Protein AF-A0A060YZ69-F1 (afdb_monomer_lite)

InterPro domains:
  IPR028389 Protection of telomeres protein 1 [PTHR14513] (14-108)

Radius of gyration: 20.1 Å; chains: 1; bounding box: 40×75×47 Å

Secondary structure (DSSP, 8-state):
-B--EEEEEETTTTEEEEEP-B-EEEEEE-SS-EEEEEE-SSHHHHHTS-HHHHHH-HHHHHHHHHHHHHHS-TT--GGGSPP---EEEEEEEEETTEEEEEEEEE---------------PPP--

Structure (mmCIF, N/CA/C/O backbone):
data_AF-A0A060YZ69-F1
#
_entry.id   AF-A0A060YZ69-F1
#
loop_
_atom_site.group_PDB
_atom_site.id
_atom_site.type_symbol
_atom_site.label_atom_id
_atom_site.label_alt_id
_atom_site.label_comp_id
_atom_site.label_asym_id
_atom_site.label_entity_id
_atom_site.label_seq_id
_atom_site.pdbx_PDB_ins_code
_atom_site.Cartn_x
_atom_site.Cartn_y
_atom_site.Cartn_z
_atom_site.occupancy
_atom_site.B_iso_or_equiv
_atom_site.auth_seq_id
_atom_site.auth_comp_id
_atom_site.auth_asym_id
_atom_site.auth_atom_id
_atom_site.pdbx_PDB_model_num
ATOM 1 N N . MET A 1 1 ? 1.366 8.329 -1.901 1.00 40.38 1 MET A N 1
ATOM 2 C CA . MET A 1 1 ? 0.453 9.112 -1.038 1.00 40.38 1 MET A CA 1
ATOM 3 C C . MET A 1 1 ? 0.714 8.695 0.402 1.00 40.38 1 MET A C 1
ATOM 5 O O . MET A 1 1 ? 0.385 7.572 0.759 1.00 40.38 1 MET A O 1
ATOM 9 N N . ALA A 1 2 ? 1.384 9.532 1.192 1.00 34.94 2 ALA A N 1
ATOM 10 C CA . ALA A 1 2 ? 1.644 9.252 2.604 1.00 34.94 2 ALA A CA 1
ATOM 11 C C . ALA A 1 2 ? 0.421 9.659 3.446 1.00 34.94 2 ALA A C 1
ATOM 13 O O . ALA A 1 2 ? -0.178 10.704 3.185 1.00 34.94 2 ALA A O 1
ATOM 14 N N . LEU A 1 3 ? 0.036 8.844 4.430 1.00 48.09 3 LEU A N 1
ATOM 15 C CA . LEU A 1 3 ? -0.980 9.194 5.422 1.00 48.09 3 LEU A CA 1
ATOM 16 C C . LEU A 1 3 ? -0.325 9.375 6.791 1.00 48.09 3 LEU A C 1
ATOM 18 O O . LEU A 1 3 ? 0.495 8.566 7.209 1.00 48.09 3 LEU A O 1
ATOM 22 N N . LEU A 1 4 ? -0.717 10.438 7.489 1.00 46.66 4 LEU A N 1
ATOM 23 C CA . LEU A 1 4 ? -0.167 10.837 8.784 1.00 46.66 4 LEU A CA 1
ATOM 24 C C . LEU A 1 4 ? -0.900 10.119 9.927 1.00 46.66 4 LEU A C 1
ATOM 26 O O . LEU A 1 4 ? -2.131 10.125 9.963 1.00 46.66 4 LEU A O 1
ATOM 30 N N . SER A 1 5 ? -0.169 9.553 10.890 1.00 45.00 5 SER A N 1
ATOM 31 C CA . SER A 1 5 ? -0.753 8.987 12.120 1.00 45.00 5 SER A CA 1
ATOM 32 C C . SER A 1 5 ? -0.050 9.533 13.368 1.00 45.00 5 SER A C 1
ATOM 34 O O . SER A 1 5 ? 1.145 9.793 13.351 1.00 45.00 5 SER A O 1
ATOM 36 N N . ALA A 1 6 ? -0.792 9.813 14.443 1.00 46.97 6 ALA A N 1
ATOM 37 C CA . ALA A 1 6 ? -0.293 10.588 15.583 1.00 46.97 6 ALA A CA 1
ATOM 38 C C . ALA A 1 6 ? 0.145 9.699 16.756 1.00 46.97 6 ALA A C 1
ATOM 40 O O . ALA A 1 6 ? -0.689 8.985 17.310 1.00 46.97 6 ALA A O 1
ATOM 41 N N . LEU A 1 7 ? 1.400 9.818 17.209 1.00 54.78 7 LEU A N 1
ATOM 42 C CA . LEU A 1 7 ? 1.788 9.480 18.586 1.00 54.78 7 LEU A CA 1
ATOM 43 C C . LEU A 1 7 ? 3.201 9.995 18.908 1.00 54.78 7 LEU A C 1
ATOM 45 O O . LEU A 1 7 ? 4.149 9.301 18.616 1.00 54.78 7 LEU A O 1
ATOM 49 N N . PHE A 1 8 ? 3.359 11.196 19.478 1.00 47.88 8 PHE A N 1
ATOM 50 C CA . PHE A 1 8 ? 4.317 11.551 20.554 1.00 47.88 8 PHE A CA 1
ATOM 51 C C . PHE A 1 8 ? 4.047 13.011 20.989 1.00 47.88 8 PHE A C 1
ATOM 53 O O . PHE A 1 8 ? 4.177 13.914 20.158 1.00 47.88 8 PHE A O 1
ATOM 60 N N . PRO A 1 9 ? 3.634 13.292 22.241 1.00 49.25 9 PRO A N 1
ATOM 61 C CA . PRO A 1 9 ? 3.498 14.665 22.724 1.00 49.25 9 PRO A CA 1
ATOM 62 C C . PRO A 1 9 ? 4.884 15.258 23.006 1.00 49.25 9 PRO A C 1
ATOM 64 O O . PRO A 1 9 ? 5.646 14.696 23.787 1.00 49.25 9 PRO A O 1
ATOM 67 N N . CYS A 1 10 ? 5.205 16.399 22.395 1.00 55.50 10 CYS A N 1
ATOM 68 C CA . CYS A 1 10 ? 6.375 17.208 22.721 1.00 55.50 10 CYS A CA 1
ATOM 69 C C . CYS A 1 10 ? 5.987 18.158 23.876 1.00 55.50 10 CYS A C 1
ATOM 71 O O . CYS A 1 10 ? 5.333 19.180 23.632 1.00 55.50 10 CYS A O 1
ATOM 73 N N . PRO A 1 11 ? 6.330 17.854 25.148 1.00 54.47 11 PRO A N 1
ATOM 74 C CA . PRO A 1 11 ? 5.707 18.503 26.309 1.00 54.47 11 PRO A CA 1
ATOM 75 C C . PRO A 1 11 ? 6.059 19.990 26.442 1.00 54.47 11 PRO A C 1
ATOM 77 O O . PRO A 1 11 ? 5.322 20.741 27.069 1.00 54.47 11 PRO A O 1
ATOM 80 N N . ALA A 1 12 ? 7.165 20.424 25.829 1.00 63.94 12 ALA A N 1
ATOM 81 C CA . ALA A 1 12 ? 7.645 21.805 25.891 1.00 63.94 12 ALA A CA 1
ATOM 82 C C . ALA A 1 12 ? 6.858 22.781 24.996 1.00 63.94 12 ALA A C 1
ATOM 84 O O . ALA A 1 12 ? 6.903 23.985 25.226 1.00 63.94 12 ALA A O 1
ATOM 85 N N . LEU A 1 13 ? 6.149 22.273 23.983 1.00 66.88 13 LEU A N 1
ATOM 86 C CA . LEU A 1 13 ? 5.400 23.085 23.015 1.00 66.88 13 LEU A CA 1
ATOM 87 C C . LEU A 1 13 ? 3.895 22.778 23.020 1.00 66.88 13 LEU A C 1
ATOM 89 O O . LEU A 1 13 ? 3.136 23.462 22.344 1.00 66.88 13 LEU A O 1
ATOM 93 N N . GLY A 1 14 ? 3.453 21.752 23.759 1.00 77.94 14 GLY A N 1
ATOM 94 C CA . GLY A 1 14 ? 2.056 21.303 23.750 1.00 77.94 14 GLY A CA 1
ATOM 95 C C . GLY A 1 14 ? 1.604 20.724 22.404 1.00 77.94 14 GLY A C 1
ATOM 96 O O . GLY A 1 14 ? 0.407 20.587 22.170 1.00 77.94 14 GLY A O 1
ATOM 97 N N . VAL A 1 15 ? 2.546 20.392 21.515 1.00 73.00 15 VAL A N 1
ATOM 98 C CA . VAL A 1 15 ? 2.270 19.869 20.172 1.00 73.00 15 VAL A CA 1
ATOM 99 C C . VAL A 1 15 ? 2.554 18.373 20.140 1.00 73.00 15 VAL A C 1
ATOM 101 O O . VAL A 1 15 ? 3.596 17.919 20.615 1.00 73.00 15 VAL A O 1
ATOM 104 N N . GLN A 1 16 ? 1.636 17.606 19.558 1.00 77.50 16 GLN A N 1
ATOM 105 C CA . GLN A 1 16 ? 1.842 16.196 19.250 1.00 77.50 16 GLN A CA 1
ATOM 106 C C . GLN A 1 16 ? 2.339 16.060 17.813 1.00 77.50 16 GLN A C 1
ATOM 108 O O . GLN A 1 16 ? 1.655 16.482 16.882 1.00 77.50 16 GLN A O 1
ATOM 113 N N . LEU A 1 17 ? 3.535 15.494 17.641 1.00 77.31 17 LEU A N 1
ATOM 114 C CA . LEU A 1 17 ? 4.099 15.277 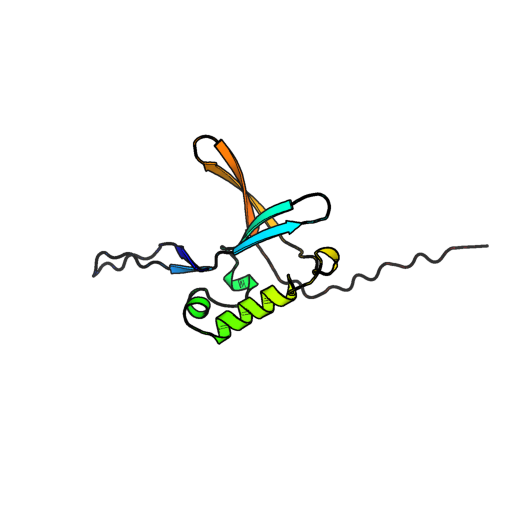16.313 1.00 77.31 17 LEU A CA 1
ATOM 115 C C . LEU A 1 17 ? 3.347 14.144 15.610 1.00 77.31 17 LEU A C 1
ATOM 117 O O . LEU A 1 17 ? 3.058 13.095 16.198 1.00 77.31 17 LEU A O 1
ATOM 121 N N . LEU A 1 18 ? 3.019 14.391 14.345 1.00 82.19 18 LEU A N 1
ATOM 122 C CA . LEU A 1 18 ? 2.516 13.371 13.439 1.00 82.19 18 LEU A CA 1
ATOM 123 C C . LEU A 1 18 ? 3.693 12.517 12.970 1.00 82.19 18 LEU A C 1
ATOM 125 O O . LEU A 1 18 ? 4.774 13.039 12.711 1.00 82.19 18 LEU A O 1
ATOM 129 N N . GLN A 1 19 ? 3.465 11.216 12.866 1.00 83.50 19 GLN A N 1
ATOM 130 C CA . GLN A 1 19 ? 4.385 10.272 12.256 1.00 83.50 19 GLN A CA 1
ATOM 131 C C . GLN A 1 19 ? 4.001 10.088 10.789 1.00 83.50 19 GLN A C 1
ATOM 133 O O . GLN A 1 19 ? 2.811 10.064 10.438 1.00 83.50 19 GLN A O 1
ATOM 138 N N . TYR A 1 20 ? 5.015 9.960 9.941 1.00 87.50 20 TYR A N 1
ATOM 139 C CA . TYR A 1 20 ? 4.823 9.579 8.552 1.00 87.50 20 TYR A CA 1
ATOM 140 C C . TYR A 1 20 ? 4.302 8.143 8.475 1.00 87.50 20 TYR A C 1
ATOM 142 O O . TYR A 1 20 ? 4.642 7.292 9.292 1.00 87.50 20 TYR A O 1
ATOM 150 N N . GLY A 1 21 ? 3.454 7.882 7.488 1.00 89.81 21 GLY A N 1
ATOM 151 C CA . GLY A 1 21 ? 2.971 6.546 7.182 1.00 89.81 21 GLY A CA 1
ATOM 152 C C . GLY A 1 21 ? 2.768 6.398 5.684 1.00 89.81 21 GLY A C 1
ATOM 153 O O . GLY A 1 21 ? 2.321 7.324 5.005 1.00 89.81 21 GLY A O 1
ATOM 154 N N . LEU A 1 22 ? 3.090 5.227 5.148 1.00 90.69 22 LEU A N 1
ATOM 155 C CA . LEU A 1 22 ? 2.740 4.871 3.778 1.00 90.69 22 LEU A CA 1
ATOM 156 C C . LEU A 1 22 ? 1.355 4.231 3.783 1.00 90.69 22 LEU A C 1
ATOM 158 O O . LEU A 1 22 ? 1.124 3.275 4.513 1.00 90.69 22 LEU A O 1
ATOM 162 N N . LEU A 1 23 ? 0.435 4.749 2.967 1.00 92.62 23 LEU A N 1
ATOM 163 C CA . LEU A 1 23 ? -0.855 4.111 2.722 1.00 92.62 23 LEU A CA 1
ATOM 164 C C . LEU A 1 23 ? -0.992 3.811 1.238 1.00 92.62 23 LEU A C 1
ATOM 166 O O . LEU A 1 23 ? -0.865 4.696 0.390 1.00 92.62 23 LEU A O 1
ATOM 170 N N . MET A 1 24 ? -1.346 2.570 0.938 1.00 91.75 24 MET A N 1
ATOM 171 C CA . MET A 1 24 ? -1.748 2.164 -0.395 1.00 91.75 24 MET A CA 1
ATOM 172 C C . MET A 1 24 ? -3.068 1.405 -0.346 1.00 91.75 24 MET A C 1
ATOM 174 O O . MET A 1 24 ? -3.340 0.660 0.593 1.00 91.75 24 MET A O 1
ATOM 178 N N . LYS A 1 25 ? -3.891 1.606 -1.373 1.00 94.00 25 LYS A N 1
ATOM 179 C CA . LYS A 1 25 ? -5.085 0.811 -1.634 1.00 94.00 25 LYS A CA 1
ATOM 180 C C . LYS A 1 25 ? -4.812 -0.034 -2.869 1.00 94.00 25 LYS A C 1
ATOM 182 O O . LYS A 1 25 ? -4.529 0.520 -3.927 1.00 94.00 25 LYS A O 1
ATOM 187 N N . LEU A 1 26 ? -4.868 -1.349 -2.710 1.00 91.75 26 LEU A N 1
ATOM 188 C CA . LEU A 1 26 ? -4.698 -2.308 -3.789 1.00 91.75 26 LEU A CA 1
ATOM 189 C C . LEU A 1 26 ? -6.064 -2.890 -4.143 1.00 91.75 26 LEU A C 1
ATOM 191 O O . LEU A 1 26 ? -6.840 -3.255 -3.259 1.00 91.75 26 LEU A O 1
ATOM 195 N N . GLU A 1 27 ? -6.336 -2.985 -5.437 1.00 93.56 27 GLU A N 1
ATOM 196 C CA . GLU A 1 27 ? -7.440 -3.777 -5.965 1.00 93.56 27 GLU A CA 1
ATOM 197 C C . GLU A 1 27 ? -6.877 -5.139 -6.377 1.00 93.56 27 GLU A C 1
ATOM 199 O O . GLU A 1 27 ? -6.054 -5.241 -7.287 1.00 93.56 27 GLU A O 1
ATOM 204 N N . LEU A 1 28 ? -7.263 -6.177 -5.643 1.00 92.62 28 LEU A N 1
ATOM 205 C CA . LEU A 1 28 ? -6.818 -7.548 -5.851 1.00 92.62 28 LEU A CA 1
ATOM 206 C C . LEU A 1 28 ? -7.849 -8.279 -6.708 1.00 92.62 28 LEU A C 1
ATOM 208 O O . LEU A 1 28 ? -9.044 -8.191 -6.433 1.00 92.62 28 LEU A O 1
ATOM 212 N N . GLN A 1 29 ? -7.388 -9.026 -7.708 1.00 91.31 29 GLN A N 1
ATOM 213 C CA . GLN A 1 29 ? -8.234 -9.838 -8.576 1.00 91.31 29 GLN A CA 1
ATOM 214 C C . GLN A 1 29 ? -7.648 -11.246 -8.684 1.00 91.31 29 GLN A C 1
ATOM 216 O O . GLN A 1 29 ? -6.460 -11.397 -8.953 1.00 91.31 29 GLN A O 1
ATOM 221 N N . ASP A 1 30 ? -8.485 -12.267 -8.517 1.00 89.81 30 ASP A N 1
ATOM 222 C CA . ASP A 1 30 ? -8.094 -13.682 -8.627 1.00 89.81 30 ASP A CA 1
ATOM 223 C C . ASP A 1 30 ? -8.842 -14.436 -9.745 1.00 89.81 30 ASP A C 1
ATOM 225 O O . ASP A 1 30 ? -8.752 -15.655 -9.868 1.00 89.81 30 ASP A O 1
ATOM 229 N N . GLY A 1 31 ? -9.602 -13.704 -10.563 1.00 86.69 31 GLY A N 1
ATOM 230 C CA . GLY A 1 31 ? -10.472 -14.249 -11.606 1.00 86.69 31 GLY A CA 1
ATOM 231 C C . GLY A 1 31 ? -11.886 -14.595 -11.129 1.00 86.69 31 GLY A C 1
ATOM 232 O O . GLY A 1 31 ? -12.772 -14.749 -11.967 1.00 86.69 31 GLY A O 1
ATOM 233 N N . THR A 1 32 ? -12.137 -14.655 -9.817 1.00 90.94 32 THR A N 1
ATOM 234 C CA . THR A 1 32 ? -13.479 -14.866 -9.243 1.00 90.94 32 THR A CA 1
ATOM 235 C C . THR A 1 32 ? -14.168 -13.555 -8.874 1.00 90.94 32 THR A C 1
ATOM 237 O O . THR A 1 32 ? -15.395 -13.456 -8.927 1.00 90.94 32 THR A O 1
ATOM 240 N N . GLY A 1 33 ? -13.386 -12.526 -8.558 1.00 90.44 33 GLY A N 1
ATOM 241 C CA . GLY A 1 33 ? -13.891 -11.201 -8.237 1.00 90.44 33 GLY A CA 1
ATOM 242 C C . GLY A 1 33 ? -12.775 -10.206 -7.962 1.00 90.44 33 GLY A C 1
ATOM 243 O O . GLY A 1 33 ? -11.607 -10.466 -8.250 1.00 90.44 33 GLY A O 1
ATOM 244 N N . PHE A 1 34 ? -13.172 -9.064 -7.404 1.00 93.00 34 PHE A N 1
ATOM 245 C CA . PHE A 1 34 ? -12.272 -8.000 -6.980 1.00 93.00 34 PHE A CA 1
ATOM 246 C C . PHE A 1 34 ? -12.402 -7.770 -5.479 1.00 93.00 34 PHE A C 1
ATOM 248 O O . PHE A 1 34 ? -13.499 -7.849 -4.920 1.00 93.00 34 PHE A O 1
ATOM 255 N N . LEU A 1 35 ? -11.282 -7.452 -4.842 1.00 93.94 35 LEU A N 1
ATOM 256 C CA . LEU A 1 35 ? -11.205 -7.146 -3.425 1.00 93.94 35 LEU A CA 1
ATOM 257 C C . LEU A 1 35 ? -10.318 -5.926 -3.201 1.00 93.94 35 LEU A C 1
ATOM 259 O O . LEU A 1 35 ? -9.144 -5.924 -3.561 1.00 93.94 35 LEU A O 1
ATOM 263 N N . GLU A 1 36 ? -10.863 -4.900 -2.559 1.00 94.94 36 GLU A N 1
ATOM 264 C CA . GLU A 1 36 ? -10.083 -3.737 -2.153 1.00 94.94 36 GLU A CA 1
ATOM 265 C C . GLU A 1 36 ? -9.429 -3.991 -0.793 1.00 94.94 36 GLU A C 1
ATOM 267 O O . GLU A 1 36 ? -10.115 -4.252 0.200 1.00 94.94 36 GLU A O 1
ATOM 272 N N . ALA A 1 37 ? -8.104 -3.879 -0.736 1.00 94.56 37 ALA A N 1
ATOM 273 C CA . ALA A 1 37 ? -7.338 -4.055 0.488 1.00 94.56 37 ALA A CA 1
ATOM 274 C C . ALA A 1 37 ? -6.371 -2.888 0.721 1.00 94.56 37 ALA A C 1
ATOM 276 O O . ALA A 1 37 ? -5.759 -2.358 -0.207 1.00 94.56 37 ALA A O 1
ATOM 277 N N . LEU A 1 38 ? -6.234 -2.478 1.979 1.00 94.75 38 LEU A N 1
ATOM 278 C CA . LEU A 1 38 ? -5.319 -1.423 2.396 1.00 94.75 38 LEU A CA 1
ATOM 279 C C . LEU A 1 38 ? -3.982 -2.008 2.839 1.00 94.75 38 LEU A C 1
ATOM 281 O O . LEU A 1 38 ? -3.924 -3.024 3.522 1.00 94.75 38 LEU A O 1
ATOM 285 N N . LEU A 1 39 ? -2.898 -1.315 2.524 1.00 93.38 39 LEU A N 1
ATOM 286 C CA . LEU A 1 39 ? -1.546 -1.592 2.983 1.00 93.38 39 LEU A CA 1
ATOM 287 C C . LEU A 1 39 ? -1.030 -0.341 3.695 1.00 93.38 39 LEU A C 1
ATOM 289 O O . LEU A 1 39 ? -0.784 0.672 3.047 1.00 93.38 39 LEU A O 1
ATOM 293 N N . TRP A 1 40 ? -0.900 -0.403 5.022 1.00 90.69 40 TRP A N 1
ATOM 294 C CA . TRP A 1 40 ? -0.279 0.676 5.803 1.00 90.69 40 TRP A CA 1
ATOM 295 C C . TRP A 1 40 ? 0.559 0.183 6.973 1.00 90.69 40 TRP A C 1
ATOM 297 O O . TRP A 1 40 ? 1.628 0.728 7.209 1.00 90.69 40 TRP A O 1
ATOM 307 N N . ARG A 1 41 ? 0.128 -0.880 7.668 1.00 88.12 41 ARG A N 1
ATOM 308 C CA . ARG A 1 41 ? 0.898 -1.438 8.796 1.00 88.12 41 ARG A CA 1
ATOM 309 C C . ARG A 1 41 ? 2.278 -1.939 8.373 1.00 88.12 41 ARG A C 1
ATOM 311 O O . ARG A 1 41 ? 3.254 -1.645 9.044 1.00 88.12 41 ARG A O 1
ATOM 318 N N . ASP A 1 42 ? 2.334 -2.639 7.243 1.00 90.06 42 ASP A N 1
ATOM 319 C CA . ASP A 1 42 ? 3.558 -3.267 6.733 1.00 90.06 42 ASP A CA 1
ATOM 320 C C . ASP A 1 42 ? 4.064 -2.600 5.446 1.00 90.06 42 ASP A C 1
ATOM 322 O O . ASP A 1 42 ? 4.892 -3.162 4.736 1.00 90.06 42 ASP A O 1
ATOM 326 N N . ALA A 1 43 ? 3.565 -1.403 5.117 1.00 91.25 43 ALA A N 1
ATOM 327 C CA . ALA A 1 43 ? 3.877 -0.733 3.855 1.00 91.25 43 ALA A CA 1
ATOM 328 C C . ALA A 1 43 ? 5.378 -0.439 3.707 1.00 91.25 43 ALA A C 1
ATOM 330 O O . ALA A 1 43 ? 5.958 -0.706 2.658 1.00 91.25 43 ALA A O 1
ATOM 331 N N . GLU A 1 44 ? 6.028 0.034 4.768 1.00 91.25 44 GLU A N 1
ATOM 332 C CA . GLU A 1 44 ? 7.470 0.302 4.740 1.00 91.25 44 GLU A CA 1
ATOM 333 C C . GLU A 1 44 ? 8.295 -0.973 4.532 1.00 91.25 44 GLU A C 1
ATOM 335 O O . GLU A 1 44 ? 9.279 -0.977 3.794 1.00 91.25 44 GLU A O 1
ATOM 340 N N . SER A 1 45 ? 7.856 -2.088 5.127 1.00 91.12 45 SER A N 1
ATOM 341 C CA . SER A 1 45 ? 8.482 -3.399 4.922 1.00 91.12 45 SER A CA 1
ATOM 342 C C . SER A 1 45 ? 8.232 -3.942 3.515 1.00 91.12 45 SER A C 1
ATOM 344 O O . SER A 1 45 ? 9.119 -4.565 2.944 1.00 91.12 45 SER A O 1
ATOM 346 N N . PHE A 1 46 ? 7.051 -3.687 2.947 1.00 89.75 46 PHE A N 1
ATOM 347 C CA . PHE A 1 46 ? 6.681 -4.110 1.598 1.00 89.75 46 PHE A CA 1
ATOM 348 C C . PHE A 1 46 ? 7.515 -3.406 0.520 1.00 89.75 46 PHE A C 1
ATOM 350 O O . PHE A 1 46 ? 7.985 -4.056 -0.410 1.00 89.75 46 PHE A O 1
ATOM 357 N N . PHE A 1 47 ? 7.726 -2.093 0.657 1.00 90.56 47 PHE A N 1
ATOM 358 C CA . PHE A 1 47 ? 8.522 -1.304 -0.291 1.00 90.56 47 PHE A CA 1
ATOM 359 C C . PHE A 1 47 ? 10.015 -1.253 0.049 1.00 90.56 47 PHE A C 1
ATOM 361 O O . PHE A 1 47 ? 10.805 -0.781 -0.763 1.00 90.56 47 PHE A O 1
ATOM 368 N N . HIS A 1 48 ? 10.413 -1.734 1.231 1.00 92.44 48 HIS A N 1
ATOM 369 C CA . HIS A 1 48 ? 11.765 -1.575 1.775 1.00 92.44 48 HIS A CA 1
ATOM 370 C C . HIS A 1 48 ? 12.225 -0.105 1.818 1.00 92.44 48 HIS A C 1
ATOM 372 O O . HIS A 1 48 ? 13.384 0.204 1.531 1.00 92.44 48 HIS A O 1
ATOM 378 N N . VAL A 1 49 ? 11.296 0.790 2.165 1.00 93.31 49 VAL A N 1
ATOM 379 C CA . VAL A 1 49 ? 11.463 2.249 2.192 1.00 93.31 49 VAL A CA 1
ATOM 380 C C . VAL A 1 49 ? 10.684 2.808 3.384 1.00 93.31 49 VAL A C 1
ATOM 382 O O . VAL A 1 49 ? 9.536 2.416 3.592 1.00 93.31 49 VAL A O 1
ATOM 385 N N . SER A 1 50 ? 11.280 3.721 4.158 1.00 94.31 50 SER A N 1
ATOM 386 C CA . SER A 1 50 ? 10.564 4.398 5.247 1.00 94.31 50 SER A CA 1
ATOM 387 C C . SER A 1 50 ? 9.584 5.442 4.699 1.00 94.31 50 SER A C 1
ATOM 389 O O . SER A 1 50 ? 9.796 6.021 3.630 1.00 94.31 50 SER A O 1
ATOM 391 N N . ALA A 1 51 ? 8.498 5.716 5.420 1.00 92.75 51 ALA A N 1
ATOM 392 C CA . ALA A 1 51 ? 7.532 6.725 5.002 1.00 92.75 51 ALA A CA 1
ATOM 393 C C . ALA A 1 51 ? 8.123 8.143 4.978 1.00 92.75 51 ALA A C 1
ATOM 395 O O . ALA A 1 51 ? 7.663 8.977 4.196 1.00 92.75 51 ALA A O 1
ATOM 396 N N . GLU A 1 52 ? 9.128 8.408 5.816 1.00 93.44 52 GLU A N 1
ATOM 397 C CA . GLU A 1 52 ? 9.849 9.683 5.853 1.00 93.44 52 GLU A CA 1
ATOM 398 C C . GLU A 1 52 ? 10.696 9.864 4.590 1.00 93.44 52 GLU A C 1
ATOM 400 O O . GLU A 1 52 ? 10.574 10.883 3.909 1.00 93.44 52 GLU A O 1
ATOM 405 N N . ASP A 1 53 ? 11.477 8.843 4.222 1.00 93.88 53 ASP A N 1
ATOM 406 C CA . ASP A 1 53 ? 12.328 8.881 3.029 1.00 93.88 53 ASP A CA 1
ATOM 407 C C . ASP A 1 53 ? 11.471 8.981 1.766 1.00 93.88 53 ASP A C 1
ATOM 409 O O . ASP A 1 53 ? 11.708 9.835 0.919 1.00 93.88 53 ASP A O 1
ATOM 413 N N . ALA A 1 54 ? 10.392 8.198 1.664 1.00 93.69 54 ALA A N 1
ATOM 414 C CA . ALA A 1 54 ? 9.470 8.292 0.531 1.00 93.69 54 ALA A CA 1
ATOM 415 C C . ALA A 1 54 ? 8.858 9.698 0.362 1.00 93.69 54 ALA A C 1
ATOM 417 O O . ALA A 1 54 ? 8.467 10.077 -0.746 1.00 93.69 54 ALA A O 1
ATOM 418 N N . ALA A 1 55 ? 8.741 10.476 1.442 1.00 92.88 55 ALA A N 1
ATOM 419 C CA . ALA A 1 55 ? 8.202 11.830 1.390 1.00 92.88 55 ALA A CA 1
ATOM 420 C C . ALA A 1 55 ? 9.224 12.877 0.914 1.00 92.88 55 ALA A C 1
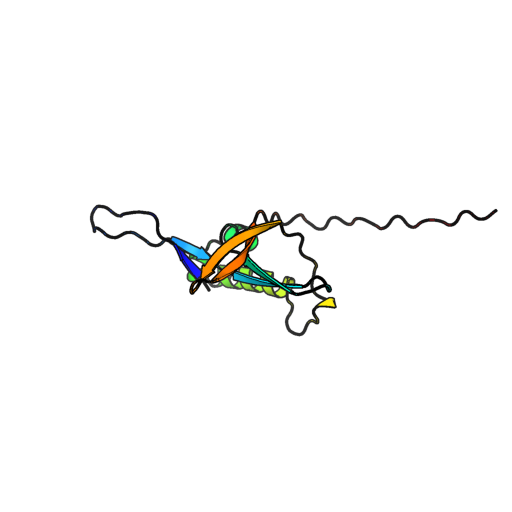ATOM 422 O O . ALA A 1 55 ? 8.806 13.916 0.400 1.00 92.88 55 ALA A O 1
ATOM 423 N N . ALA A 1 56 ? 10.526 12.628 1.076 1.00 92.06 56 ALA A N 1
ATOM 424 C CA . ALA A 1 56 ? 11.566 13.646 0.900 1.00 92.06 56 ALA A CA 1
ATOM 425 C C . ALA A 1 56 ? 12.711 13.258 -0.055 1.00 92.06 56 ALA A C 1
ATOM 427 O O . ALA A 1 56 ? 13.460 14.142 -0.468 1.00 92.06 56 ALA A O 1
ATOM 428 N N . ASP A 1 57 ? 12.842 11.982 -0.419 1.00 95.06 57 ASP A N 1
ATOM 429 C CA . ASP A 1 57 ? 13.944 11.437 -1.212 1.00 95.06 57 ASP A CA 1
ATOM 430 C C . ASP A 1 57 ? 13.441 10.812 -2.525 1.00 95.06 57 ASP A C 1
ATOM 432 O O . ASP A 1 57 ? 12.564 9.944 -2.542 1.00 95.06 57 ASP A O 1
ATOM 436 N N . GLN A 1 58 ? 14.022 11.254 -3.643 1.00 95.69 58 GLN A N 1
ATOM 437 C CA . GLN A 1 58 ? 13.704 10.744 -4.973 1.00 95.69 58 GLN A CA 1
ATOM 438 C C . GLN A 1 58 ? 14.108 9.274 -5.131 1.00 95.69 58 GLN A C 1
ATOM 440 O O . GLN A 1 58 ? 13.365 8.515 -5.741 1.00 95.69 58 GLN A O 1
ATOM 445 N N . GLU A 1 59 ? 15.231 8.839 -4.551 1.00 96.25 59 GLU A N 1
ATOM 446 C CA . GLU A 1 59 ? 15.664 7.440 -4.655 1.00 96.25 59 GLU A CA 1
ATOM 447 C C . GLU A 1 59 ? 14.660 6.513 -3.955 1.00 96.25 59 GLU A C 1
ATOM 449 O O . GLU A 1 59 ? 14.276 5.464 -4.476 1.00 96.25 59 GLU A O 1
ATOM 454 N N . ALA A 1 60 ? 14.156 6.936 -2.795 1.00 94.62 60 ALA A N 1
ATOM 455 C CA . ALA A 1 60 ? 13.098 6.237 -2.080 1.00 94.62 60 ALA A CA 1
ATOM 456 C C . ALA A 1 60 ? 11.795 6.165 -2.900 1.00 94.62 60 ALA A C 1
ATOM 458 O O . ALA A 1 60 ? 11.150 5.114 -2.951 1.00 94.62 60 ALA A O 1
ATOM 459 N N . GLN A 1 61 ? 11.423 7.252 -3.580 1.00 95.75 61 GLN A N 1
ATOM 460 C CA . GLN A 1 61 ? 10.258 7.290 -4.471 1.00 95.75 61 GLN A CA 1
ATOM 461 C C . GLN A 1 61 ? 10.427 6.370 -5.685 1.00 95.75 61 GLN A C 1
ATOM 463 O O . GLN A 1 61 ? 9.493 5.645 -6.036 1.00 95.75 61 GLN A O 1
ATOM 468 N N . ASP A 1 62 ? 11.621 6.332 -6.273 1.00 95.62 62 ASP A N 1
ATOM 469 C CA . ASP A 1 62 ? 11.941 5.479 -7.417 1.00 95.62 62 ASP A CA 1
ATOM 470 C C . ASP A 1 62 ? 11.859 3.992 -7.045 1.00 95.62 62 ASP A C 1
ATOM 472 O O . ASP A 1 62 ? 11.347 3.191 -7.822 1.00 95.62 62 ASP A O 1
ATOM 476 N N . ARG A 1 63 ? 12.260 3.606 -5.826 1.00 94.19 63 ARG A N 1
ATOM 477 C CA . ARG A 1 63 ? 12.127 2.217 -5.336 1.00 94.19 63 ARG A CA 1
ATOM 478 C C . ARG A 1 63 ? 10.671 1.793 -5.144 1.00 94.19 63 ARG A C 1
ATOM 480 O O . ARG A 1 63 ? 10.306 0.649 -5.442 1.00 94.19 63 ARG A O 1
ATOM 487 N N . VAL A 1 64 ? 9.819 2.707 -4.672 1.00 93.69 64 VAL A N 1
ATOM 488 C CA . VAL A 1 64 ? 8.367 2.474 -4.619 1.00 93.69 64 VAL A CA 1
ATOM 489 C C . VAL A 1 64 ? 7.825 2.286 -6.037 1.00 93.69 64 VAL A C 1
ATOM 491 O O . VAL A 1 64 ? 7.083 1.332 -6.277 1.00 93.69 64 VAL A O 1
ATOM 494 N N . GLN A 1 65 ? 8.231 3.141 -6.981 1.00 94.31 65 GLN A N 1
ATOM 495 C CA . GLN A 1 65 ? 7.822 3.048 -8.382 1.00 94.31 65 GLN A CA 1
ATOM 496 C C . GLN A 1 65 ? 8.278 1.732 -9.026 1.00 94.31 65 GLN A C 1
ATOM 498 O O . GLN A 1 65 ? 7.451 1.035 -9.602 1.00 94.31 65 GLN A O 1
ATOM 503 N N . GLU A 1 66 ? 9.539 1.332 -8.854 1.00 93.62 66 GLU A N 1
ATOM 504 C CA . GLU A 1 66 ? 10.082 0.070 -9.373 1.00 93.62 66 GLU A CA 1
ATOM 505 C C . GLU A 1 66 ? 9.289 -1.133 -8.848 1.00 93.62 66 GLU A C 1
ATOM 507 O O . GLU A 1 66 ? 8.932 -2.043 -9.600 1.00 93.62 66 GLU A O 1
ATOM 512 N N . THR A 1 67 ? 8.963 -1.131 -7.553 1.00 92.56 67 THR A N 1
ATOM 513 C CA . THR A 1 67 ? 8.133 -2.181 -6.951 1.00 92.56 67 THR A CA 1
ATOM 514 C C . THR A 1 67 ? 6.757 -2.229 -7.614 1.00 92.56 67 THR A C 1
ATOM 516 O O . THR A 1 67 ? 6.284 -3.307 -7.978 1.00 92.56 67 THR A O 1
ATOM 519 N N . MET A 1 68 ? 6.125 -1.073 -7.829 1.00 91.75 68 MET A N 1
ATOM 520 C CA . MET A 1 68 ? 4.815 -0.996 -8.474 1.00 91.75 68 MET A CA 1
ATOM 521 C C . MET A 1 68 ? 4.851 -1.378 -9.953 1.00 91.75 68 MET A C 1
ATOM 523 O O . MET A 1 68 ? 3.943 -2.073 -10.399 1.00 91.75 68 MET A O 1
ATOM 527 N N . ASP A 1 69 ? 5.899 -1.020 -10.689 1.00 92.25 69 ASP A N 1
ATOM 528 C CA . ASP A 1 69 ? 6.071 -1.397 -12.094 1.00 92.25 69 ASP A CA 1
ATOM 529 C C . ASP A 1 69 ? 6.281 -2.906 -12.252 1.00 92.25 69 AS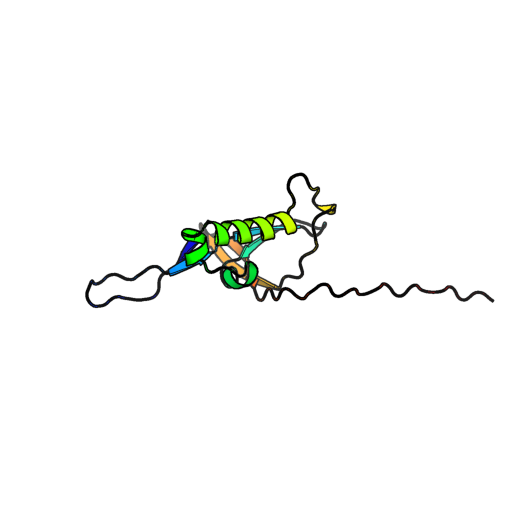P A C 1
ATOM 531 O O . ASP A 1 69 ? 5.854 -3.495 -13.243 1.00 92.25 69 ASP A O 1
ATOM 535 N N . ARG A 1 70 ? 6.881 -3.568 -11.256 1.00 89.94 70 ARG A N 1
ATOM 536 C CA . ARG A 1 70 ? 6.998 -5.033 -11.233 1.00 89.94 70 ARG A CA 1
ATOM 537 C C . ARG A 1 70 ? 5.665 -5.725 -10.957 1.00 89.94 70 ARG A C 1
ATOM 539 O O . ARG A 1 70 ? 5.426 -6.802 -11.498 1.00 89.94 70 ARG A O 1
ATOM 546 N N . LEU A 1 71 ? 4.814 -5.139 -10.114 1.00 89.62 71 LEU A N 1
ATOM 547 C CA . LEU A 1 71 ? 3.500 -5.696 -9.764 1.00 89.62 71 LEU A CA 1
ATOM 548 C C . LEU A 1 71 ? 2.436 -5.398 -10.826 1.00 89.62 71 LEU A C 1
ATOM 550 O O . LEU A 1 71 ? 1.600 -6.243 -11.138 1.00 89.62 71 LEU A O 1
ATOM 554 N N . CYS A 1 72 ? 2.475 -4.197 -11.393 1.00 88.12 72 CYS A N 1
ATOM 555 C CA . CYS A 1 72 ? 1.518 -3.682 -12.360 1.00 88.12 72 CYS A CA 1
ATOM 556 C C . CYS A 1 72 ? 2.257 -2.956 -13.495 1.00 88.12 72 CYS A C 1
ATOM 558 O O . CYS A 1 72 ? 2.176 -1.728 -13.576 1.00 88.12 72 CYS A O 1
ATOM 560 N N . PRO A 1 73 ? 2.939 -3.686 -14.399 1.00 88.56 73 PRO A N 1
ATOM 561 C CA . PRO A 1 73 ? 3.668 -3.059 -15.490 1.00 88.56 73 PRO A CA 1
ATOM 562 C C . PRO A 1 73 ? 2.738 -2.196 -16.354 1.00 88.56 73 PRO A C 1
ATOM 564 O O . PRO A 1 73 ? 1.615 -2.623 -16.666 1.00 88.56 73 PRO A O 1
ATOM 567 N N . PRO A 1 74 ? 3.166 -0.999 -16.779 1.00 84.69 74 PRO A N 1
ATOM 568 C CA . PRO A 1 74 ? 2.340 -0.129 -17.604 1.00 84.69 74 PRO A CA 1
ATOM 569 C C . PRO A 1 74 ? 2.001 -0.809 -18.936 1.00 84.69 74 PRO A C 1
ATOM 571 O O . PRO A 1 74 ? 2.865 -1.358 -19.614 1.00 84.69 74 PRO A O 1
ATOM 574 N N . GLY A 1 75 ? 0.720 -0.789 -19.311 1.00 81.38 75 GLY A N 1
ATOM 575 C CA . GLY A 1 75 ? 0.230 -1.431 -20.537 1.00 81.38 75 GLY A CA 1
ATOM 576 C C . GLY A 1 75 ? 0.070 -2.954 -20.461 1.00 81.38 75 GLY A C 1
ATOM 577 O O . GLY A 1 75 ? -0.383 -3.540 -21.441 1.00 81.38 75 GLY A O 1
ATOM 578 N N . SER A 1 76 ? 0.383 -3.588 -19.323 1.00 80.31 76 SER A N 1
ATOM 579 C CA . SER A 1 76 ? 0.134 -5.021 -19.119 1.00 80.31 76 SER A CA 1
ATOM 580 C C . SER A 1 76 ? -1.347 -5.326 -18.911 1.00 80.31 76 SER A C 1
ATOM 582 O O . SER A 1 76 ? -2.083 -4.584 -18.242 1.00 80.31 76 SER A O 1
ATOM 584 N N . SER A 1 77 ? -1.772 -6.467 -19.446 1.00 81.62 77 SER A N 1
ATOM 585 C CA . SER A 1 77 ? -3.057 -7.060 -19.088 1.00 81.62 77 SER A CA 1
ATOM 586 C C . SER A 1 77 ? -3.002 -7.645 -17.672 1.00 81.62 77 SER A C 1
ATOM 588 O O . SER A 1 77 ? -1.935 -7.979 -17.160 1.00 81.62 77 SER A O 1
ATOM 590 N N . THR A 1 78 ? -4.153 -7.808 -17.017 1.00 78.75 78 THR A N 1
ATOM 591 C CA . THR A 1 78 ? -4.212 -8.422 -15.677 1.00 78.75 78 THR A CA 1
ATOM 592 C C . THR A 1 78 ? -3.682 -9.857 -15.653 1.00 78.75 78 THR A C 1
ATOM 594 O O . THR A 1 78 ? -3.142 -10.276 -14.637 1.00 78.75 78 THR A O 1
ATOM 597 N N . ALA A 1 79 ? -3.764 -10.585 -16.772 1.00 80.06 79 ALA A N 1
ATOM 598 C CA . ALA A 1 79 ? -3.270 -11.958 -16.897 1.00 80.06 79 ALA A CA 1
ATOM 599 C C . ALA A 1 79 ? -1.734 -12.072 -16.913 1.00 80.06 79 ALA A C 1
ATOM 601 O O . ALA A 1 79 ? -1.196 -13.140 -16.635 1.00 80.06 79 ALA A O 1
ATOM 602 N N . GLU A 1 80 ? -1.030 -10.989 -17.247 1.00 82.94 80 GLU A N 1
ATOM 603 C CA . GLU A 1 80 ? 0.437 -10.952 -17.321 1.00 82.94 80 GLU A CA 1
ATOM 604 C C . GLU A 1 80 ? 1.079 -10.495 -16.005 1.00 82.94 80 GLU A C 1
ATOM 606 O O . GLU A 1 80 ? 2.301 -10.549 -15.857 1.00 82.94 80 GLU A O 1
ATOM 611 N N . ARG A 1 81 ? 0.269 -10.036 -15.045 1.00 88.12 81 ARG A N 1
ATOM 612 C CA . ARG A 1 81 ? 0.751 -9.551 -13.751 1.00 88.12 81 ARG A CA 1
ATOM 613 C C . ARG A 1 81 ? 1.131 -10.716 -12.838 1.00 88.12 81 ARG A C 1
ATOM 615 O O . ARG A 1 81 ? 0.489 -11.768 -12.880 1.00 88.12 81 ARG A O 1
ATOM 622 N N . PRO A 1 82 ? 2.165 -10.553 -11.996 1.00 90.62 82 PRO A N 1
ATOM 623 C CA . PRO A 1 82 ? 2.548 -11.587 -11.050 1.00 90.62 82 PRO A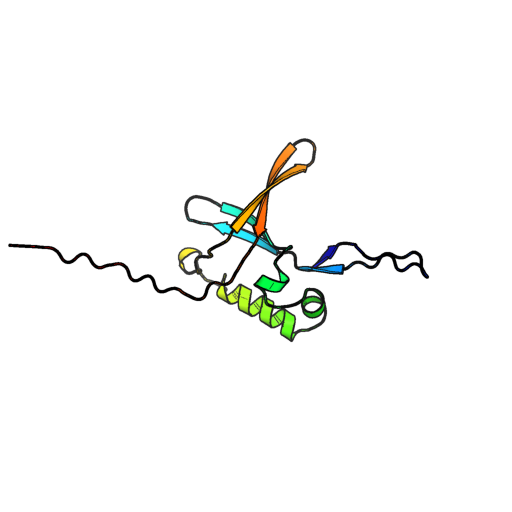 CA 1
ATOM 624 C C . PRO A 1 82 ? 1.449 -11.822 -10.010 1.00 90.62 82 PRO A C 1
ATOM 626 O O . PRO A 1 82 ? 0.821 -10.889 -9.509 1.00 90.62 82 PRO A O 1
ATOM 629 N N . TRP A 1 83 ? 1.274 -13.085 -9.628 1.00 89.88 83 TRP A N 1
ATOM 630 C CA . TRP A 1 83 ? 0.466 -13.444 -8.468 1.00 89.88 83 TRP A CA 1
ATOM 631 C C . TRP A 1 83 ? 1.153 -12.999 -7.177 1.00 89.88 83 TRP A C 1
ATOM 633 O O . TRP A 1 83 ? 2.370 -13.131 -7.032 1.00 89.88 83 TRP A O 1
ATOM 643 N N . MET A 1 84 ? 0.360 -12.515 -6.224 1.00 89.06 84 MET A N 1
ATOM 644 C CA . MET A 1 84 ? 0.828 -12.151 -4.889 1.00 89.06 84 MET A CA 1
ATOM 645 C C . MET A 1 84 ? 0.276 -13.130 -3.854 1.00 89.06 84 MET A C 1
ATOM 647 O O . MET A 1 84 ? -0.917 -13.423 -3.847 1.00 89.06 84 MET A O 1
ATOM 651 N N . ASP A 1 85 ? 1.143 -13.595 -2.960 1.00 89.31 85 ASP A N 1
ATOM 652 C CA . ASP A 1 85 ? 0.762 -14.355 -1.770 1.00 89.31 85 ASP A CA 1
ATOM 653 C C . ASP A 1 85 ? 0.658 -13.374 -0.593 1.00 89.31 85 ASP A C 1
ATOM 655 O O . ASP A 1 85 ? 1.669 -12.838 -0.132 1.00 89.31 85 ASP A O 1
ATOM 659 N N . LEU A 1 86 ? -0.571 -13.050 -0.180 1.00 89.81 86 LEU A N 1
ATOM 660 C CA . LEU A 1 86 ? -0.866 -11.998 0.797 1.00 89.81 86 LEU A CA 1
ATOM 661 C C . LEU A 1 86 ? -1.702 -12.553 1.951 1.00 89.81 86 LEU A C 1
ATOM 663 O O . LEU A 1 86 ? -2.700 -13.239 1.731 1.00 89.81 86 LEU A O 1
ATOM 667 N N . CYS A 1 87 ? -1.370 -12.164 3.184 1.00 91.62 87 CYS A N 1
ATOM 668 C CA . CYS A 1 87 ? -2.273 -12.358 4.315 1.00 91.62 87 CYS A CA 1
ATOM 669 C C . CYS A 1 87 ? -3.183 -11.132 4.463 1.00 91.62 87 CYS A C 1
ATOM 671 O O . CYS A 1 87 ? -2.708 -9.996 4.499 1.00 91.62 87 CYS A O 1
ATOM 673 N N . LEU A 1 88 ? -4.493 -11.357 4.588 1.00 93.00 88 LEU A N 1
ATOM 674 C CA . LEU A 1 88 ? -5.487 -10.298 4.773 1.00 93.00 88 LEU A CA 1
ATOM 675 C C . LEU A 1 88 ? -6.165 -10.424 6.139 1.00 93.00 88 LEU A C 1
ATOM 677 O O . LEU A 1 88 ? -6.610 -11.502 6.527 1.00 93.00 88 LEU A O 1
ATOM 681 N N . SER A 1 89 ? -6.300 -9.303 6.840 1.00 93.62 89 SER A N 1
ATOM 682 C CA . SER A 1 89 ? -7.121 -9.174 8.044 1.00 93.62 89 SER A CA 1
ATOM 683 C C . SER A 1 89 ? -8.389 -8.396 7.714 1.00 93.62 89 SER A C 1
ATOM 685 O O . SER A 1 89 ? -8.316 -7.246 7.282 1.00 93.62 89 SER A O 1
ATOM 687 N N . ALA A 1 90 ? -9.553 -9.007 7.928 1.00 94.06 90 ALA A N 1
ATOM 688 C CA . ALA A 1 90 ? -10.840 -8.342 7.753 1.00 94.06 90 ALA A CA 1
ATOM 689 C C . ALA A 1 90 ? -11.250 -7.597 9.033 1.00 94.06 90 ALA A C 1
ATOM 691 O O . ALA A 1 90 ? -11.102 -8.114 10.140 1.00 94.06 90 ALA A O 1
ATOM 692 N N . TYR A 1 91 ? -11.799 -6.395 8.887 1.00 92.25 91 TYR A N 1
ATOM 693 C CA . TYR A 1 91 ? -12.358 -5.608 9.983 1.00 92.25 91 TYR A CA 1
ATOM 694 C C . TYR A 1 91 ? -13.622 -4.882 9.525 1.00 92.25 91 TYR A C 1
ATOM 696 O O . TYR A 1 91 ? -13.826 -4.653 8.337 1.00 92.25 91 TYR A O 1
ATOM 704 N N . THR A 1 92 ? -14.510 -4.553 10.462 1.00 93.56 92 THR A N 1
ATOM 705 C CA . THR A 1 92 ? -15.754 -3.838 10.144 1.00 93.56 92 THR A CA 1
ATOM 706 C C . THR A 1 92 ? -15.587 -2.354 10.420 1.00 93.56 92 THR A C 1
ATOM 708 O O . THR A 1 92 ? -15.127 -1.972 11.495 1.00 93.56 92 THR A O 1
ATOM 711 N N . VAL A 1 93 ? -15.991 -1.528 9.462 1.00 91.94 93 VAL A N 1
ATOM 712 C CA . VAL A 1 93 ? -16.080 -0.077 9.599 1.00 91.94 93 VAL A CA 1
ATOM 713 C C . VAL A 1 93 ? -17.547 0.320 9.544 1.00 91.94 93 VAL A C 1
ATOM 715 O O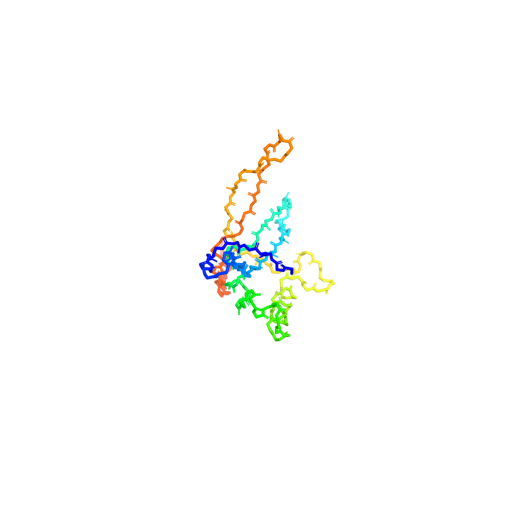 . VAL A 1 93 ? -18.294 -0.142 8.683 1.00 91.94 93 VAL A O 1
ATOM 718 N N . GLU A 1 94 ? -17.958 1.160 10.484 1.00 92.56 94 GLU A N 1
ATOM 719 C CA . GLU A 1 94 ? -19.272 1.795 10.482 1.00 92.56 94 GLU A CA 1
ATOM 720 C C . GLU A 1 94 ? -19.150 3.128 9.753 1.00 92.56 94 GLU A C 1
ATOM 722 O O . GLU A 1 94 ? -18.517 4.059 10.250 1.00 92.56 94 GLU A O 1
ATOM 727 N N . GLU A 1 95 ? -19.749 3.228 8.574 1.00 86.12 95 GLU A N 1
ATOM 728 C CA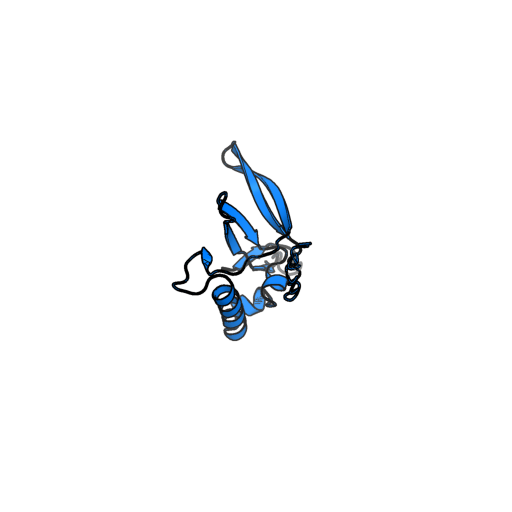 . GLU A 1 95 ? -19.752 4.452 7.781 1.00 86.12 95 GLU A CA 1
ATOM 729 C C . GLU A 1 95 ? -21.198 4.815 7.449 1.00 86.12 95 GLU A C 1
ATOM 731 O O . GLU A 1 95 ? -21.928 4.027 6.850 1.00 86.12 95 GLU A O 1
ATOM 736 N N . ASN A 1 96 ? -21.644 6.000 7.877 1.00 83.75 96 ASN A N 1
ATOM 737 C CA . ASN A 1 96 ? -23.015 6.484 7.665 1.00 83.75 96 ASN A CA 1
ATOM 738 C C . ASN A 1 96 ? -24.111 5.509 8.152 1.00 83.75 96 ASN A C 1
ATOM 740 O O . ASN A 1 96 ? -25.170 5.389 7.539 1.00 83.75 96 ASN A O 1
ATOM 744 N N . GLY A 1 97 ? -23.852 4.791 9.251 1.00 85.25 97 GLY A N 1
ATOM 745 C CA . GLY A 1 97 ? -24.781 3.806 9.818 1.00 85.25 97 GLY A CA 1
ATOM 746 C C . GLY A 1 97 ? -24.853 2.482 9.047 1.00 85.25 97 GLY A C 1
ATOM 747 O O . GLY A 1 97 ? -25.793 1.715 9.250 1.00 85.25 97 GLY A O 1
ATOM 748 N N . GLN A 1 98 ? -23.901 2.221 8.146 1.00 87.81 98 GLN A N 1
ATOM 749 C CA . GLN A 1 98 ? -23.747 0.947 7.450 1.00 87.81 98 GLN A CA 1
ATOM 750 C C . GLN A 1 98 ? -22.430 0.273 7.848 1.00 87.81 98 GLN A C 1
ATOM 752 O O . GLN A 1 98 ? -21.360 0.877 7.763 1.00 87.81 98 GLN A O 1
ATOM 757 N N . ARG A 1 99 ? -22.517 -1.015 8.203 1.00 90.12 99 ARG A N 1
ATOM 758 C CA . ARG A 1 99 ? -21.359 -1.884 8.442 1.00 90.12 99 ARG A CA 1
ATOM 759 C C . ARG A 1 99 ? -20.761 -2.325 7.119 1.00 90.12 99 ARG A C 1
ATOM 761 O O . ARG A 1 99 ? -21.413 -3.034 6.355 1.00 90.12 99 ARG A O 1
ATOM 768 N N . ARG A 1 100 ? -19.509 -1.959 6.873 1.00 91.12 100 ARG A N 1
ATOM 769 C CA . ARG A 1 100 ? -18.734 -2.399 5.711 1.00 91.12 100 ARG A CA 1
ATOM 770 C C . ARG A 1 100 ? -17.546 -3.228 6.166 1.00 91.12 100 ARG A C 1
ATOM 772 O O . ARG A 1 100 ? -16.866 -2.867 7.123 1.00 91.12 100 ARG A O 1
ATOM 779 N N . ALA A 1 101 ? -17.310 -4.345 5.488 1.00 91.62 101 ALA A N 1
ATOM 780 C CA . ALA A 1 101 ? -16.083 -5.104 5.665 1.00 91.62 101 ALA A CA 1
ATOM 781 C C . ALA A 1 101 ? -14.956 -4.407 4.893 1.00 91.62 101 ALA A C 1
ATOM 783 O O . ALA A 1 101 ? -15.097 -4.116 3.706 1.00 91.62 101 ALA A O 1
ATOM 784 N N . CYS A 1 102 ? -13.852 -4.144 5.576 1.00 93.19 102 CYS A N 1
ATOM 785 C CA . CYS A 1 102 ? -12.616 -3.637 5.007 1.00 93.19 102 CYS A CA 1
ATOM 786 C C . CYS A 1 102 ? -11.507 -4.662 5.231 1.00 93.19 102 CYS A C 1
ATOM 788 O O . CYS A 1 102 ? -11.540 -5.433 6.193 1.00 93.19 102 CYS A O 1
ATOM 790 N N . TYR A 1 103 ? -10.514 -4.654 4.347 1.00 94.75 103 TYR A N 1
ATOM 791 C CA . TYR A 1 103 ? -9.435 -5.632 4.349 1.00 94.75 103 TYR A CA 1
ATOM 792 C C . TYR A 1 103 ? -8.099 -4.916 4.481 1.00 94.75 103 TYR A C 1
ATOM 794 O O . TYR A 1 103 ? -7.836 -3.935 3.790 1.00 94.75 103 TYR A O 1
ATOM 802 N N . GLN A 1 104 ? -7.262 -5.405 5.386 1.00 94.19 104 GLN A N 1
ATOM 803 C CA . GLN A 1 104 ? -5.910 -4.919 5.617 1.00 94.19 104 GLN A CA 1
ATOM 804 C C . GLN A 1 104 ? -4.922 -6.003 5.206 1.00 94.19 104 GLN A C 1
ATOM 806 O O . GLN A 1 104 ? -4.980 -7.112 5.727 1.00 94.19 104 GLN A O 1
ATOM 811 N N . ILE A 1 105 ? -3.985 -5.675 4.327 1.00 93.81 105 ILE A N 1
ATOM 812 C CA . ILE A 1 105 ? -2.826 -6.514 4.044 1.00 93.81 105 ILE A CA 1
ATOM 813 C C . ILE A 1 105 ? -1.915 -6.512 5.278 1.00 93.81 105 ILE A C 1
ATOM 815 O O . ILE A 1 105 ? -1.624 -5.451 5.846 1.00 93.81 105 ILE A O 1
ATOM 819 N N . CYS A 1 106 ? -1.509 -7.706 5.703 1.00 87.38 106 CYS A N 1
ATOM 820 C CA . CYS A 1 106 ? -0.626 -7.954 6.837 1.00 87.38 106 CYS A CA 1
ATOM 821 C C . CYS A 1 106 ? 0.454 -8.976 6.455 1.00 87.38 106 CYS A C 1
ATOM 823 O O . CYS A 1 106 ? 0.225 -9.817 5.590 1.00 87.38 106 CYS A O 1
ATOM 825 N N . HIS A 1 107 ? 1.588 -8.961 7.152 1.00 69.00 107 HIS A N 1
ATOM 826 C CA . HIS A 1 107 ? 2.636 -9.985 7.085 1.00 69.00 107 HIS A CA 1
ATOM 827 C C . HIS A 1 107 ? 3.083 -10.325 5.657 1.00 69.00 107 HIS A C 1
ATOM 829 O O . HIS A 1 107 ? 3.205 -11.495 5.287 1.00 69.00 107 HIS A O 1
ATOM 835 N N . THR A 1 108 ? 3.350 -9.309 4.840 1.00 61.00 108 THR A N 1
ATOM 836 C CA . THR A 1 108 ? 3.899 -9.499 3.493 1.00 61.00 108 THR A CA 1
ATOM 837 C C . THR A 1 108 ? 5.391 -9.776 3.575 1.00 61.00 108 THR A C 1
ATOM 839 O O . THR A 1 108 ? 6.225 -8.929 3.263 1.00 61.00 108 THR A O 1
ATOM 842 N N . GLY A 1 109 ? 5.747 -10.970 4.039 1.00 53.69 109 GLY A N 1
ATOM 843 C CA . GLY A 1 109 ? 7.073 -11.502 3.780 1.00 53.69 109 GLY A CA 1
ATOM 844 C C . GLY A 1 109 ? 7.177 -11.778 2.286 1.00 53.69 109 GLY A C 1
ATOM 845 O O . GLY A 1 109 ? 6.476 -12.652 1.781 1.00 53.69 109 GLY A O 1
ATOM 846 N N . THR A 1 110 ? 8.030 -11.047 1.569 1.00 42.84 110 THR A N 1
ATOM 847 C CA . THR A 1 110 ? 8.400 -11.358 0.184 1.00 42.84 110 THR A CA 1
ATOM 848 C C . THR A 1 110 ? 9.131 -12.701 0.172 1.00 42.84 110 THR A C 1
ATOM 850 O O . THR A 1 110 ? 10.357 -12.786 0.213 1.00 42.84 110 THR A O 1
ATOM 853 N N . ARG A 1 111 ? 8.380 -13.808 0.182 1.00 41.19 111 ARG A N 1
ATOM 854 C CA . ARG A 1 111 ? 8.973 -15.132 0.031 1.00 41.19 111 ARG A CA 1
ATOM 855 C C . ARG A 1 111 ? 9.469 -15.216 -1.405 1.00 41.19 111 ARG A C 1
ATOM 857 O O . ARG A 1 111 ? 8.670 -15.277 -2.336 1.00 41.19 111 ARG A O 1
ATOM 864 N N . GLY A 1 112 ? 10.792 -15.168 -1.562 1.00 38.84 112 GLY A N 1
ATOM 865 C CA . GLY A 1 112 ? 11.467 -15.381 -2.834 1.00 38.84 112 GLY A CA 1
ATOM 866 C C . GLY A 1 112 ? 10.848 -16.560 -3.581 1.00 38.84 112 GLY A C 1
ATOM 867 O O . GLY A 1 112 ? 10.494 -17.575 -2.976 1.00 38.84 112 GLY A O 1
ATOM 868 N N . THR A 1 113 ? 10.682 -16.366 -4.888 1.00 39.59 113 THR A N 1
ATOM 869 C CA . THR A 1 113 ? 10.259 -17.350 -5.889 1.00 39.59 113 THR A CA 1
ATOM 870 C C . THR A 1 113 ? 10.597 -18.776 -5.468 1.00 39.59 113 THR A C 1
ATOM 872 O O . THR A 1 113 ? 11.762 -19.171 -5.498 1.00 39.59 113 THR A O 1
ATOM 875 N N . ASN A 1 114 ? 9.584 -19.549 -5.081 1.00 31.11 114 ASN A N 1
ATOM 876 C CA . ASN A 1 114 ? 9.740 -20.979 -4.874 1.00 31.11 114 ASN A CA 1
ATOM 877 C C . ASN A 1 114 ? 9.263 -21.682 -6.157 1.00 31.11 114 ASN A C 1
ATOM 879 O O . ASN A 1 114 ? 8.065 -21.633 -6.450 1.00 31.11 114 ASN A O 1
ATOM 883 N N . PRO A 1 115 ? 10.159 -22.283 -6.962 1.00 39.41 115 PRO A N 1
ATOM 884 C CA . PRO A 1 115 ? 9.785 -22.988 -8.176 1.00 39.41 115 PRO A CA 1
ATOM 885 C C . PRO A 1 115 ? 9.231 -24.357 -7.781 1.00 39.41 115 PRO A C 1
ATOM 887 O O . PRO A 1 115 ? 9.935 -25.364 -7.800 1.00 39.41 115 PRO A O 1
ATOM 890 N N . HIS A 1 116 ? 7.957 -24.416 -7.395 1.00 39.53 116 HIS A N 1
ATOM 891 C CA . HIS A 1 116 ? 7.272 -25.699 -7.309 1.00 39.53 116 HIS A CA 1
ATOM 892 C C . HIS A 1 116 ? 6.863 -26.142 -8.711 1.00 39.53 116 HIS A C 1
ATOM 894 O O . HIS A 1 116 ? 5.761 -25.910 -9.196 1.00 39.53 116 HIS A O 1
ATOM 900 N N . THR A 1 117 ? 7.837 -26.783 -9.349 1.00 39.75 117 THR A N 1
ATOM 901 C CA . THR A 1 117 ? 7.712 -27.716 -10.459 1.00 39.75 117 THR A CA 1
ATOM 902 C C . THR A 1 117 ? 6.493 -28.618 -10.261 1.00 39.75 117 THR A C 1
ATOM 904 O O . THR A 1 117 ? 6.416 -29.378 -9.294 1.00 39.75 117 THR A O 1
ATOM 907 N N . HIS A 1 118 ? 5.555 -28.547 -11.203 1.00 38.38 118 HIS A N 1
ATOM 908 C CA . HIS A 1 118 ? 4.522 -29.558 -11.408 1.00 38.38 118 HIS A CA 1
ATOM 909 C C . HIS A 1 118 ? 5.179 -30.947 -11.503 1.00 38.38 118 HIS A C 1
ATOM 911 O O . HIS A 1 118 ? 6.038 -31.136 -12.370 1.00 38.38 118 HIS A O 1
ATOM 917 N N . PRO A 1 119 ? 4.795 -31.952 -10.696 1.00 37.66 119 PRO A N 1
ATOM 918 C CA . PRO A 1 119 ? 5.178 -33.319 -10.996 1.00 37.66 119 PRO A CA 1
ATOM 919 C C . PRO A 1 119 ? 4.414 -33.762 -12.248 1.00 37.66 119 PRO A C 1
ATOM 921 O O . PRO A 1 119 ? 3.205 -33.986 -12.229 1.00 37.66 119 PRO A O 1
ATOM 924 N N . HIS A 1 120 ? 5.151 -33.848 -13.352 1.00 42.25 120 HIS A N 1
ATOM 925 C CA . HIS A 1 120 ? 4.764 -34.540 -14.571 1.00 42.25 120 HIS A CA 1
ATOM 926 C C . HIS A 1 120 ? 4.399 -35.991 -14.221 1.00 42.25 120 HIS A C 1
ATOM 928 O O . HIS A 1 120 ? 5.266 -36.798 -13.877 1.00 42.25 120 HIS A O 1
ATOM 934 N N . ALA A 1 121 ? 3.111 -36.324 -14.290 1.00 41.94 121 ALA A N 1
ATOM 935 C CA . ALA A 1 121 ? 2.654 -37.702 -14.236 1.00 41.94 121 ALA A CA 1
ATOM 936 C C . ALA A 1 121 ? 3.098 -38.409 -15.525 1.00 41.94 121 ALA A C 1
ATOM 938 O O . ALA A 1 121 ? 2.566 -38.138 -16.599 1.00 41.94 121 ALA A O 1
ATOM 939 N N . SER A 1 122 ? 4.083 -39.306 -15.431 1.00 41.44 122 SER A N 1
ATOM 940 C CA . SER A 1 122 ? 4.331 -40.260 -16.514 1.00 41.44 122 SER A CA 1
ATOM 941 C C . SER A 1 122 ? 3.156 -41.235 -16.606 1.00 41.44 122 SER A C 1
ATOM 943 O O . SER A 1 122 ? 2.761 -41.795 -15.576 1.00 41.44 122 SER A O 1
ATOM 945 N N . PRO A 1 123 ? 2.614 -41.486 -17.808 1.00 49.56 123 PRO A N 1
ATOM 946 C CA . PRO A 1 123 ? 1.628 -42.532 -17.996 1.00 49.56 123 PRO A CA 1
ATOM 947 C C . PRO A 1 123 ? 2.318 -43.891 -17.836 1.00 49.56 123 PRO A C 1
ATOM 949 O O . PRO A 1 123 ? 3.369 -44.153 -18.423 1.00 49.56 123 PRO A O 1
ATOM 952 N N . ARG A 1 124 ? 1.735 -44.750 -16.999 1.00 44.41 124 ARG A N 1
ATOM 953 C CA . ARG A 1 124 ? 1.986 -46.188 -17.064 1.00 44.41 124 ARG A CA 1
ATOM 954 C C . ARG A 1 124 ? 1.180 -46.718 -18.239 1.00 44.41 124 ARG A C 1
ATOM 956 O O . ARG A 1 124 ? -0.041 -46.678 -18.158 1.00 44.41 124 ARG A O 1
ATOM 963 N N . ASP A 1 125 ? 1.857 -47.252 -19.244 1.00 50.91 125 ASP A N 1
ATOM 964 C CA . ASP A 1 125 ? 1.251 -48.185 -20.185 1.00 50.91 125 ASP A CA 1
ATOM 965 C C . ASP A 1 125 ? 2.152 -49.415 -20.352 1.00 50.91 125 ASP A C 1
ATOM 967 O O . ASP A 1 125 ? 3.317 -49.294 -20.720 1.00 50.91 125 ASP A O 1
ATOM 971 N N . THR A 1 126 ? 1.520 -50.549 -20.028 1.00 47.41 126 THR A N 1
ATOM 972 C CA . THR A 1 126 ? 1.691 -51.952 -20.461 1.00 47.41 126 THR A CA 1
ATOM 973 C C . THR A 1 126 ? 3.066 -52.617 -20.408 1.00 47.41 126 THR A C 1
ATOM 975 O O . THR A 1 126 ? 3.925 -52.344 -21.271 1.00 47.41 126 THR A O 1
#

Foldseek 3Di:
DWDWDWDDQPPVVRDTDTDIWDKDWDWDDDPPDTAIEIETPCVCVLLVAGRVCCVPPPVSVVSNVVSVCQQPPPPDDPVPGDDADWDKDWDWDQDPNDTDIYIYTDDRDVPPDDPPDDPDDDDDDD

pLDDT: mean 78.77, std 20.02, range [31.11, 96.25]

Organism: Oncorhynchus mykiss (NCBI:txid8022)

Sequence (126 aa):
MALLSALFPCPALGVQLLQYGLLMKLELQDGTGFLEALLWRDAESFFHVSAEDAAADQEAQDRVQETMDRLCPPGSSTAERPWMDLCLSAYTVEENGQRRACYQICHTGTRGTNPHTHPHASPRDT